Protein AF-A0AAU5WIY3-F1 (afdb_monomer_lite)

Sequence (68 aa):
MTDFSEEIGPRKVGGRYYNGYWGQEYEVLDIETDRSSWPVWQVTIRWADGREAAHCTAWDTQRDRVVS

Structure (mmCIF, N/CA/C/O backbone):
data_AF-A0AAU5WIY3-F1
#
_entry.id   AF-A0AAU5WIY3-F1
#
loop_
_atom_site.group_PDB
_atom_site.id
_atom_site.type_symbol
_atom_site.label_atom_id
_atom_site.label_alt_id
_atom_site.label_comp_id
_atom_site.label_asym_id
_atom_site.label_entity_id
_atom_site.label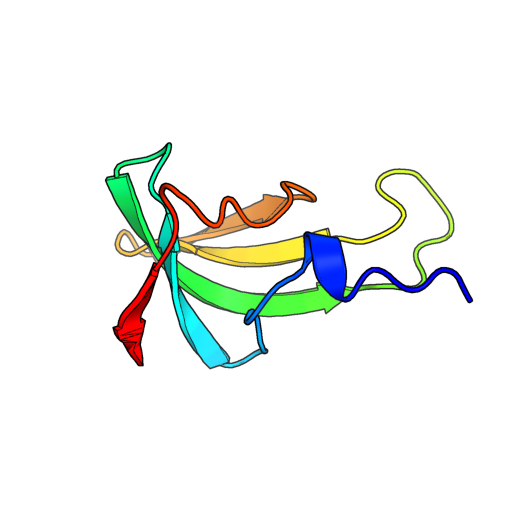_seq_id
_atom_site.pdbx_PDB_ins_code
_atom_site.Cartn_x
_atom_site.Cartn_y
_atom_site.Cartn_z
_atom_site.occupancy
_atom_site.B_iso_or_equiv
_atom_site.auth_seq_id
_atom_site.auth_comp_id
_atom_site.auth_asym_id
_atom_site.auth_atom_id
_atom_site.pdbx_PDB_model_num
ATOM 1 N N . MET A 1 1 ? 17.737 -5.866 -9.794 1.00 60.91 1 MET A N 1
ATOM 2 C CA . MET A 1 1 ? 16.358 -5.477 -9.441 1.00 60.91 1 MET A CA 1
ATOM 3 C C . MET A 1 1 ? 16.461 -4.357 -8.433 1.00 60.91 1 MET A C 1
ATOM 5 O O . MET A 1 1 ? 17.233 -4.506 -7.495 1.00 60.91 1 MET A O 1
ATOM 9 N N . THR A 1 2 ? 15.794 -3.234 -8.682 1.00 75.88 2 THR A N 1
ATOM 10 C CA . THR A 1 2 ? 15.690 -2.158 -7.689 1.00 75.88 2 THR A CA 1
ATOM 11 C C . THR A 1 2 ? 14.798 -2.657 -6.557 1.00 75.88 2 THR A C 1
ATOM 13 O O . THR A 1 2 ? 13.771 -3.276 -6.824 1.00 75.88 2 THR A O 1
ATOM 16 N N . ASP A 1 3 ? 15.228 -2.462 -5.316 1.00 86.44 3 ASP A N 1
ATOM 17 C CA . ASP A 1 3 ? 14.440 -2.812 -4.138 1.00 86.44 3 ASP A CA 1
ATOM 18 C C . ASP A 1 3 ? 13.494 -1.649 -3.821 1.00 86.44 3 ASP A C 1
ATOM 20 O O . ASP A 1 3 ? 13.965 -0.539 -3.587 1.00 86.44 3 ASP A O 1
ATOM 24 N N . PHE A 1 4 ? 12.183 -1.910 -3.854 1.00 92.56 4 PHE A N 1
ATOM 25 C CA . PHE A 1 4 ? 11.139 -0.934 -3.523 1.00 92.56 4 PHE A CA 1
ATOM 26 C C . PHE A 1 4 ? 10.484 -1.200 -2.160 1.00 92.56 4 PHE A C 1
ATOM 28 O O . PHE A 1 4 ? 9.382 -0.726 -1.883 1.00 92.56 4 PHE A O 1
ATOM 35 N N . SER A 1 5 ? 11.107 -2.023 -1.310 1.00 91.94 5 SER A N 1
ATOM 36 C CA . SER A 1 5 ? 10.537 -2.422 -0.019 1.00 91.94 5 SER A CA 1
ATOM 37 C C . SER A 1 5 ? 10.279 -1.236 0.912 1.00 91.94 5 SER A C 1
ATOM 39 O O . SER A 1 5 ? 9.273 -1.239 1.622 1.00 91.94 5 SER A O 1
ATOM 41 N N . GLU A 1 6 ? 11.115 -0.195 0.870 1.00 93.88 6 GLU A N 1
ATOM 42 C CA . GLU A 1 6 ? 10.899 1.031 1.643 1.00 93.88 6 GLU A CA 1
ATOM 43 C C . GLU A 1 6 ? 9.703 1.835 1.119 1.00 93.88 6 GLU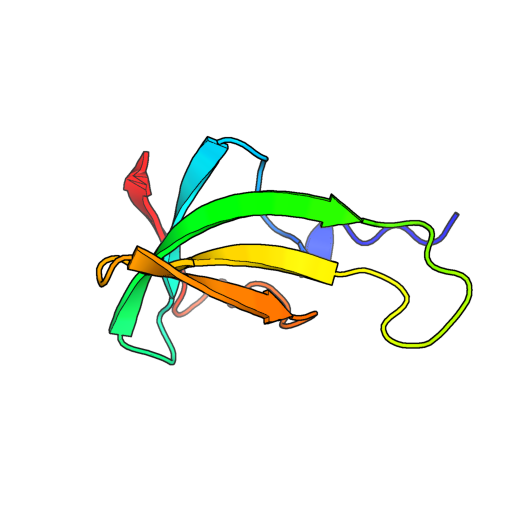 A C 1
ATOM 45 O O . GLU A 1 6 ? 8.859 2.248 1.918 1.00 93.88 6 GLU A O 1
ATOM 50 N N . GLU A 1 7 ? 9.564 2.023 -0.203 1.00 95.88 7 GLU A N 1
AT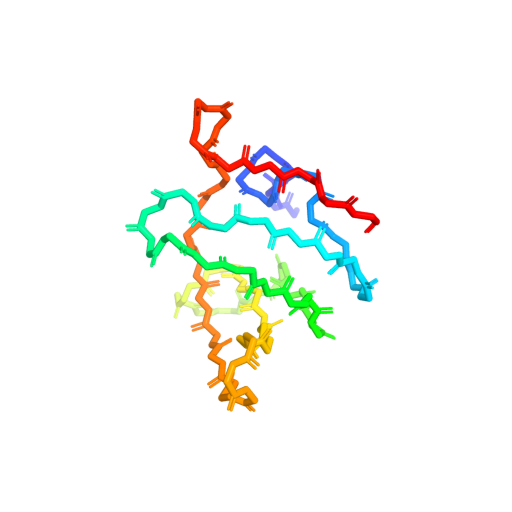OM 51 C CA . GLU A 1 7 ? 8.416 2.760 -0.737 1.00 95.88 7 GLU A CA 1
ATOM 52 C C . GLU A 1 7 ? 7.120 1.966 -0.609 1.00 95.88 7 GLU A C 1
ATOM 54 O O . GLU A 1 7 ? 6.086 2.538 -0.271 1.00 95.88 7 GLU A O 1
ATOM 59 N N . ILE A 1 8 ? 7.135 0.655 -0.843 1.00 97.00 8 ILE A N 1
ATOM 60 C CA . ILE A 1 8 ? 5.964 -0.209 -0.651 1.00 97.00 8 ILE A CA 1
ATOM 61 C C . ILE A 1 8 ? 5.604 -0.272 0.839 1.00 97.00 8 ILE A C 1
ATOM 63 O O . ILE A 1 8 ? 4.421 -0.284 1.188 1.00 97.00 8 ILE A O 1
ATOM 67 N N . GLY A 1 9 ? 6.588 -0.228 1.733 1.00 96.56 9 GLY A N 1
ATOM 68 C CA . GLY A 1 9 ? 6.372 -0.297 3.170 1.00 96.56 9 GLY A CA 1
ATOM 69 C C . GLY A 1 9 ? 5.715 -1.627 3.577 1.00 96.56 9 GLY A C 1
ATOM 70 O O . GLY A 1 9 ? 6.013 -2.674 3.004 1.00 96.56 9 GLY A O 1
ATOM 71 N N . PRO A 1 10 ? 4.789 -1.637 4.552 1.00 97.31 10 PRO A N 1
ATOM 72 C CA . PRO A 1 10 ? 4.173 -2.866 5.057 1.00 97.31 10 PRO A CA 1
ATOM 73 C C . PRO A 1 10 ? 3.119 -3.472 4.112 1.00 97.31 10 PRO A C 1
ATOM 75 O O . PRO A 1 10 ? 2.445 -4.435 4.494 1.00 97.31 10 PRO A O 1
ATOM 78 N N . ARG A 1 11 ? 2.927 -2.903 2.913 1.00 97.88 11 ARG A N 1
ATOM 79 C CA . ARG A 1 11 ? 1.891 -3.320 1.964 1.00 97.88 11 ARG A CA 1
ATOM 80 C C . ARG A 1 11 ? 2.153 -4.717 1.406 1.00 97.88 11 ARG A C 1
ATOM 82 O O . ARG A 1 11 ? 3.253 -5.026 0.960 1.00 97.88 11 ARG A O 1
ATOM 89 N N . LYS A 1 12 ? 1.120 -5.558 1.430 1.00 97.75 12 LYS A N 1
ATOM 90 C CA . LYS A 1 12 ? 1.085 -6.926 0.902 1.00 97.75 12 LYS A CA 1
ATOM 91 C C . LYS A 1 12 ? -0.276 -7.172 0.266 1.00 97.75 12 LYS A C 1
ATOM 93 O O . LYS A 1 12 ? -1.274 -6.660 0.766 1.00 97.75 12 LYS A O 1
ATOM 98 N N . VAL A 1 13 ? -0.313 -7.977 -0.793 1.00 98.25 13 VAL A N 1
ATOM 99 C CA . VAL A 1 13 ? -1.567 -8.418 -1.427 1.00 98.25 13 VAL A CA 1
ATOM 100 C C . VAL A 1 13 ? -2.493 -9.059 -0.387 1.00 98.25 13 VAL A C 1
ATOM 102 O O . VAL A 1 13 ? -2.050 -9.870 0.426 1.00 98.25 13 VAL A O 1
ATOM 105 N N . GLY A 1 14 ? -3.763 -8.653 -0.395 1.00 98.00 14 GLY A N 1
ATOM 106 C CA . GLY A 1 14 ? -4.796 -9.030 0.572 1.00 98.00 14 GLY A CA 1
ATOM 107 C C . GLY A 1 14 ? -4.756 -8.268 1.904 1.00 98.00 14 GLY A C 1
ATOM 108 O O . GLY A 1 14 ? -5.660 -8.432 2.719 1.00 98.00 14 GLY A O 1
ATOM 109 N N . GLY A 1 15 ? -3.735 -7.442 2.153 1.00 98.25 15 GLY A N 1
ATOM 110 C CA . GLY A 1 15 ? -3.636 -6.632 3.369 1.00 98.25 15 GLY A CA 1
ATOM 111 C C . GLY A 1 15 ? -4.544 -5.402 3.331 1.00 98.25 15 GLY A C 1
ATOM 112 O O . GLY A 1 15 ? -4.838 -4.869 2.253 1.00 98.25 15 GLY A O 1
ATOM 113 N N . ARG A 1 16 ? -4.952 -4.918 4.513 1.00 98.12 16 ARG A N 1
ATOM 114 C CA . ARG A 1 16 ? -5.771 -3.703 4.652 1.00 98.12 16 ARG A CA 1
ATOM 115 C C . ARG A 1 16 ? -5.005 -2.586 5.349 1.00 98.12 16 ARG A C 1
ATOM 117 O O . ARG A 1 16 ? -4.339 -2.786 6.368 1.00 98.12 16 ARG A O 1
ATOM 124 N N . TYR A 1 17 ? -5.130 -1.386 4.801 1.00 98.38 17 TYR A N 1
ATOM 125 C CA . TYR A 1 17 ? -4.347 -0.223 5.201 1.00 98.38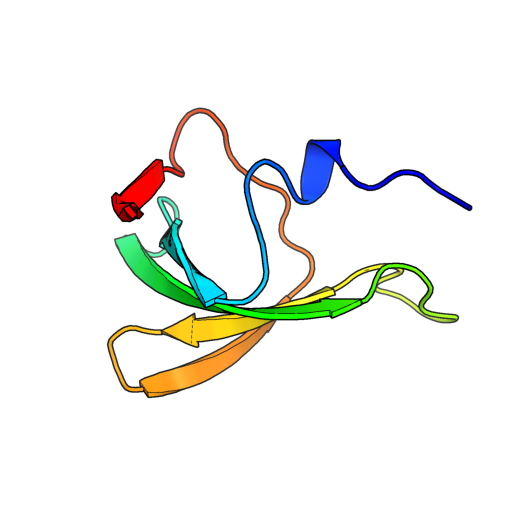 17 TYR A CA 1
ATOM 126 C C . TYR A 1 17 ? -5.217 1.025 5.227 1.00 98.38 17 TYR A C 1
ATOM 128 O O . TYR A 1 17 ? -6.215 1.116 4.519 1.00 98.38 17 TYR A O 1
ATOM 136 N N . TYR A 1 18 ? -4.808 2.011 6.015 1.00 97.94 18 TYR A N 1
ATOM 137 C CA . TYR A 1 18 ? -5.394 3.342 6.028 1.00 97.94 18 TYR A CA 1
ATOM 138 C C . TYR A 1 18 ? -4.461 4.310 5.306 1.00 97.94 18 TYR A C 1
ATOM 140 O O . TYR A 1 18 ? -3.285 4.413 5.663 1.00 97.94 18 TYR A O 1
ATOM 148 N N . ASN A 1 19 ? -4.985 5.010 4.299 1.00 95.81 19 ASN A N 1
ATOM 149 C CA . ASN A 1 19 ? -4.275 6.078 3.608 1.00 95.81 19 ASN A CA 1
ATOM 150 C C . ASN A 1 19 ? -4.484 7.392 4.366 1.00 95.81 19 ASN A C 1
ATOM 152 O O . ASN A 1 19 ? -5.599 7.918 4.408 1.00 95.81 19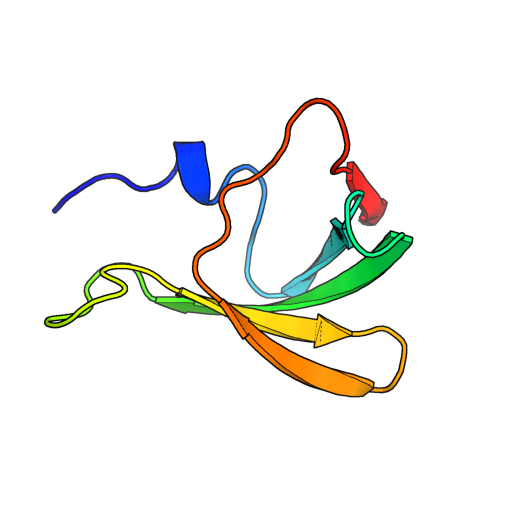 ASN A O 1
ATOM 156 N N . GLY A 1 20 ? -3.419 7.952 4.931 1.00 96.12 20 GLY A N 1
ATOM 157 C CA . GLY A 1 20 ? -3.515 9.175 5.722 1.00 96.12 20 GLY A CA 1
ATOM 158 C C . GLY A 1 20 ? -3.657 10.464 4.905 1.00 96.12 20 GLY A C 1
ATOM 159 O O . GLY A 1 20 ? -4.023 11.492 5.470 1.00 96.12 20 GLY A O 1
ATOM 160 N N . TYR A 1 21 ? -3.399 10.435 3.593 1.00 91.38 21 TYR A N 1
ATOM 161 C CA . TYR A 1 21 ? -3.612 11.579 2.698 1.00 91.38 21 TYR A CA 1
ATOM 162 C C . TYR A 1 21 ? -5.082 11.704 2.270 1.00 91.38 21 TYR A C 1
ATOM 164 O O . TYR A 1 21 ? -5.665 12.781 2.361 1.00 91.38 21 TYR A O 1
ATOM 172 N N . TRP A 1 22 ? -5.690 10.595 1.845 1.00 90.88 22 TRP A N 1
ATOM 173 C CA . TRP A 1 22 ? -7.086 10.526 1.406 1.00 90.88 22 TRP A CA 1
ATOM 174 C C . TRP A 1 22 ? -8.076 10.248 2.540 1.00 90.88 22 TRP A C 1
ATOM 176 O O . TRP A 1 22 ? -9.282 10.341 2.324 1.00 90.88 22 TRP A O 1
ATOM 186 N N . GLY A 1 23 ? -7.580 9.902 3.728 1.00 95.19 23 GLY A N 1
ATOM 187 C CA . GLY A 1 23 ? -8.390 9.689 4.923 1.00 95.19 23 GLY A CA 1
ATOM 188 C C . GLY A 1 23 ? -9.324 8.481 4.836 1.00 95.19 23 GLY A C 1
ATOM 189 O O . GLY A 1 23 ? -10.448 8.548 5.327 1.00 95.19 23 GLY A O 1
ATOM 190 N N . GLN A 1 24 ? -8.902 7.400 4.173 1.00 95.69 24 GLN A N 1
ATOM 191 C CA . GLN A 1 24 ? -9.751 6.229 3.940 1.00 95.69 24 GLN A CA 1
ATOM 192 C C . GLN A 1 24 ? -8.965 4.915 3.898 1.00 95.69 24 GLN A C 1
ATOM 194 O O . GLN A 1 24 ? -7.776 4.887 3.568 1.00 95.69 24 GLN A O 1
ATOM 199 N N . GLU A 1 25 ? -9.653 3.822 4.228 1.00 97.50 25 GLU A N 1
ATOM 200 C CA . GLU A 1 25 ? -9.113 2.467 4.147 1.00 97.50 25 GLU A CA 1
ATOM 201 C C . GLU A 1 25 ? -9.098 1.928 2.714 1.00 97.50 25 GLU A C 1
ATOM 203 O O . GLU A 1 25 ? -9.946 2.274 1.885 1.00 97.50 25 GLU A O 1
ATOM 208 N N . TYR A 1 26 ? -8.153 1.032 2.450 1.00 98.19 26 TYR A N 1
ATOM 209 C CA . TYR A 1 26 ? -8.049 0.292 1.203 1.00 98.19 26 TYR A CA 1
ATOM 210 C C . TYR A 1 26 ? -7.495 -1.120 1.419 1.00 98.19 26 TYR A C 1
ATOM 212 O O . TYR A 1 26 ? -6.770 -1.391 2.379 1.00 98.19 26 TYR A O 1
ATOM 220 N N . GLU A 1 27 ? -7.840 -2.016 0.502 1.00 98.62 27 GLU A N 1
ATOM 221 C CA . GLU A 1 27 ? -7.261 -3.353 0.346 1.00 98.62 27 GLU A CA 1
ATOM 222 C C . GLU A 1 27 ? -6.230 -3.323 -0.786 1.00 98.62 27 GLU A C 1
ATOM 224 O O . GLU A 1 27 ? -6.473 -2.697 -1.817 1.00 98.62 27 GLU A O 1
ATOM 229 N N . VAL A 1 28 ? -5.091 -3.997 -0.624 1.00 98.50 28 VAL A N 1
ATOM 230 C CA . VAL A 1 28 ? -4.130 -4.188 -1.723 1.00 98.50 28 VAL A CA 1
ATOM 231 C C . VAL A 1 28 ? -4.514 -5.423 -2.527 1.00 98.50 28 VAL A C 1
ATOM 233 O O . VAL A 1 28 ? -4.584 -6.523 -1.987 1.00 98.50 28 VAL A O 1
ATOM 236 N N . LEU A 1 29 ? -4.714 -5.246 -3.826 1.00 98.75 29 LEU A N 1
ATOM 237 C CA . LEU A 1 29 ? -5.081 -6.307 -4.759 1.00 98.75 29 LEU A CA 1
ATOM 238 C C . LEU A 1 29 ? -3.875 -6.874 -5.504 1.00 98.75 29 LEU A C 1
ATOM 240 O O . LEU A 1 29 ? -3.839 -8.072 -5.765 1.00 98.75 29 LEU A O 1
ATOM 244 N N . ASP A 1 30 ? -2.902 -6.025 -5.837 1.00 98.44 30 ASP A N 1
ATOM 245 C CA . ASP A 1 30 ? -1.701 -6.431 -6.568 1.00 98.44 30 ASP A CA 1
ATOM 246 C C . ASP A 1 30 ? -0.513 -5.503 -6.279 1.00 98.44 30 ASP A C 1
ATOM 248 O O . ASP A 1 30 ? -0.701 -4.340 -5.899 1.00 98.44 30 ASP A O 1
ATOM 252 N N . ILE A 1 31 ? 0.703 -6.023 -6.455 1.00 97.56 31 ILE A N 1
ATOM 253 C CA . ILE A 1 31 ? 1.963 -5.283 -6.344 1.00 97.56 31 ILE A CA 1
ATOM 254 C C . ILE A 1 31 ? 2.892 -5.708 -7.486 1.00 97.56 31 ILE A C 1
ATOM 256 O O . ILE A 1 31 ? 3.438 -6.809 -7.480 1.00 97.56 31 ILE A O 1
ATOM 260 N N . GLU A 1 32 ? 3.141 -4.791 -8.414 1.00 96.19 32 GLU A N 1
ATOM 261 C CA . GLU A 1 32 ? 4.080 -4.960 -9.525 1.00 96.19 32 GLU A CA 1
ATOM 262 C C . GLU A 1 32 ? 5.395 -4.233 -9.202 1.00 96.19 32 GLU A C 1
ATOM 264 O O . GLU A 1 32 ? 5.366 -3.042 -8.884 1.00 96.19 32 GLU A O 1
ATOM 269 N N . THR A 1 33 ? 6.554 -4.897 -9.296 1.00 94.31 33 THR A N 1
ATOM 270 C CA . THR A 1 33 ? 7.870 -4.313 -8.927 1.00 94.31 33 THR A CA 1
ATOM 271 C C . THR A 1 33 ? 8.920 -4.330 -10.041 1.00 94.31 33 THR A C 1
ATOM 273 O O . THR A 1 33 ? 10.029 -3.830 -9.853 1.00 94.31 33 THR A O 1
ATOM 276 N N . ASP A 1 34 ? 8.594 -4.878 -11.209 1.00 90.00 34 ASP A N 1
ATOM 277 C CA . ASP A 1 34 ? 9.514 -5.116 -12.326 1.00 90.00 34 ASP A CA 1
ATOM 278 C C . ASP A 1 34 ? 9.012 -4.515 -13.650 1.00 90.00 34 ASP A C 1
ATOM 280 O O . ASP A 1 34 ? 9.262 -5.034 -14.741 1.00 90.00 34 ASP A O 1
ATOM 284 N N . ARG A 1 35 ? 8.328 -3.370 -13.573 1.00 89.88 35 ARG A N 1
ATOM 285 C CA . ARG A 1 35 ? 7.747 -2.713 -14.747 1.00 89.88 35 ARG A CA 1
ATOM 286 C C . ARG A 1 35 ? 8.823 -2.097 -15.639 1.00 89.88 35 ARG A C 1
ATOM 288 O O . ARG A 1 35 ? 9.732 -1.406 -15.180 1.00 89.88 35 ARG A O 1
ATOM 295 N N . SER A 1 36 ? 8.670 -2.275 -16.952 1.00 89.88 36 SER A N 1
ATOM 296 C CA . SER A 1 36 ? 9.606 -1.764 -17.967 1.00 89.88 36 SER A CA 1
ATOM 297 C C . SER A 1 36 ? 9.441 -0.273 -18.291 1.00 89.88 36 SER A C 1
ATOM 299 O O . SER A 1 36 ? 10.239 0.286 -19.041 1.00 89.88 36 SER A O 1
ATOM 301 N N . SER A 1 37 ? 8.399 0.378 -17.772 1.00 91.62 37 SER A N 1
ATOM 302 C CA . SER A 1 37 ? 8.103 1.799 -17.983 1.00 91.62 37 SER A CA 1
ATOM 303 C C . SER A 1 37 ? 7.621 2.445 -16.694 1.00 91.62 37 SER A C 1
ATOM 305 O O . SER A 1 37 ? 7.104 1.756 -15.819 1.00 91.62 37 SER A O 1
ATOM 307 N N . TRP A 1 38 ? 7.728 3.772 -16.594 1.00 89.00 38 TRP A N 1
ATOM 308 C CA . TRP A 1 38 ? 7.227 4.491 -15.426 1.00 89.00 38 TRP A CA 1
ATOM 309 C C . TRP A 1 38 ? 5.703 4.288 -15.242 1.00 89.00 38 TRP A C 1
ATOM 311 O O . TRP A 1 38 ? 4.965 4.324 -16.230 1.00 89.00 38 TRP A O 1
ATOM 321 N N . PRO A 1 39 ? 5.221 4.106 -14.000 1.00 92.19 39 PRO A N 1
ATOM 322 C CA . PRO A 1 39 ? 6.022 3.914 -12.793 1.00 92.19 39 PRO A CA 1
ATOM 323 C C . PRO A 1 39 ? 6.679 2.527 -12.768 1.00 92.19 39 PRO A C 1
ATOM 325 O O . PRO A 1 39 ? 6.073 1.545 -13.180 1.00 92.19 39 PRO A O 1
ATOM 328 N N . VAL A 1 40 ? 7.929 2.459 -12.300 1.00 93.62 40 VAL A N 1
ATOM 329 C CA . VAL A 1 40 ? 8.742 1.221 -12.268 1.00 93.62 40 VAL A CA 1
ATOM 330 C C . VAL A 1 40 ? 8.241 0.187 -11.246 1.00 93.62 40 VAL A C 1
ATOM 332 O O . VAL A 1 40 ? 8.609 -0.981 -11.323 1.00 93.62 40 VAL A O 1
ATOM 335 N N . TRP A 1 41 ? 7.356 0.606 -10.341 1.00 95.38 41 TRP A N 1
ATOM 336 C CA . TRP A 1 41 ? 6.539 -0.243 -9.478 1.00 95.38 41 TRP A CA 1
ATOM 337 C C . TRP A 1 41 ? 5.136 0.360 -9.338 1.00 95.38 41 TRP A C 1
ATOM 339 O O . TRP A 1 41 ? 4.953 1.564 -9.533 1.00 95.38 41 TRP A O 1
ATOM 349 N N . GLN A 1 42 ? 4.137 -0.448 -9.003 1.00 97.31 42 GLN A N 1
ATOM 350 C CA . GLN A 1 42 ? 2.769 0.014 -8.773 1.00 97.31 42 GLN A CA 1
ATOM 351 C C . GLN A 1 42 ? 2.051 -0.904 -7.780 1.00 97.31 42 GLN A C 1
ATOM 353 O O . GLN A 1 42 ? 2.305 -2.103 -7.740 1.00 97.31 42 GLN A O 1
ATOM 358 N N . VAL A 1 43 ? 1.137 -0.340 -6.992 1.00 97.81 43 VAL A N 1
ATOM 359 C CA . VAL A 1 43 ? 0.154 -1.098 -6.213 1.00 97.81 43 VAL A CA 1
ATOM 360 C C . VAL A 1 43 ? -1.230 -0.871 -6.793 1.00 97.81 43 VAL A C 1
ATOM 362 O O . VAL A 1 43 ? -1.605 0.274 -7.057 1.00 97.81 43 VAL A O 1
ATOM 365 N N . THR A 1 44 ? -1.986 -1.948 -6.965 1.00 98.56 44 THR A N 1
ATOM 366 C CA . THR A 1 44 ? -3.415 -1.897 -7.283 1.00 98.56 44 THR A CA 1
ATOM 367 C C . THR A 1 44 ? -4.187 -2.091 -5.993 1.00 98.56 44 THR A C 1
ATOM 369 O O . THR A 1 44 ? -3.894 -3.001 -5.219 1.00 98.56 44 THR A O 1
ATOM 372 N N . ILE A 1 45 ? -5.155 -1.220 -5.734 1.00 98.44 45 ILE A N 1
ATOM 373 C CA . ILE A 1 45 ? -5.907 -1.176 -4.485 1.00 98.44 45 ILE A CA 1
ATOM 374 C C . ILE A 1 45 ? -7.406 -1.103 -4.746 1.00 98.44 45 ILE A C 1
ATOM 376 O O . ILE A 1 45 ? -7.834 -0.605 -5.788 1.00 98.44 45 ILE A O 1
ATOM 380 N N . ARG A 1 46 ? -8.194 -1.531 -3.760 1.00 98.62 46 ARG A N 1
ATOM 381 C CA . ARG A 1 46 ? -9.635 -1.287 -3.679 1.00 98.62 46 ARG A CA 1
ATOM 382 C C . ARG A 1 46 ? -9.933 -0.378 -2.502 1.00 98.62 46 ARG A C 1
ATOM 384 O O . ARG A 1 46 ? -9.638 -0.729 -1.360 1.00 98.62 46 ARG A O 1
ATOM 391 N N . TRP A 1 47 ? -10.521 0.775 -2.776 1.00 97.50 47 TRP A N 1
ATOM 392 C CA . TRP A 1 47 ? -11.002 1.694 -1.752 1.00 97.50 47 TRP A CA 1
ATOM 393 C C . TRP A 1 47 ? -12.216 1.122 -1.017 1.00 97.50 47 TRP A C 1
ATOM 395 O O . TRP A 1 47 ? -12.915 0.241 -1.522 1.00 97.50 47 TRP A O 1
ATOM 405 N N . ALA A 1 48 ? -12.513 1.666 0.164 1.00 94.31 48 ALA A N 1
ATOM 406 C CA . ALA A 1 48 ? -13.692 1.285 0.943 1.00 94.31 48 ALA A CA 1
ATOM 407 C C . ALA A 1 48 ? -15.028 1.488 0.193 1.00 94.31 48 ALA A C 1
ATOM 409 O O . ALA A 1 48 ? -16.004 0.803 0.492 1.00 94.31 48 ALA A O 1
ATOM 410 N N . ASP A 1 49 ? -15.077 2.392 -0.793 1.00 94.06 49 ASP A N 1
ATOM 411 C CA . ASP A 1 49 ? -16.247 2.614 -1.657 1.00 94.06 49 ASP A CA 1
ATOM 412 C C . ASP A 1 49 ? -16.352 1.622 -2.836 1.00 94.06 49 ASP A C 1
ATOM 414 O O . ASP A 1 49 ? -17.264 1.725 -3.659 1.00 94.06 49 ASP A O 1
ATOM 418 N N . GLY A 1 50 ? -15.430 0.659 -2.918 1.00 96.38 50 GLY A N 1
ATOM 419 C CA . GLY A 1 50 ? -15.377 -0.378 -3.944 1.00 96.38 50 GLY A CA 1
ATOM 420 C C . GLY A 1 50 ? -14.643 0.022 -5.224 1.00 96.38 50 GLY A C 1
ATOM 421 O O . GLY A 1 50 ? -14.458 -0.835 -6.087 1.00 96.38 50 GLY A O 1
ATOM 422 N N . ARG A 1 51 ? -14.204 1.279 -5.379 1.00 97.69 51 ARG A N 1
ATOM 423 C CA . ARG A 1 51 ? -13.438 1.699 -6.561 1.00 97.69 51 ARG A CA 1
ATOM 424 C C . ARG A 1 51 ? -12.028 1.137 -6.516 1.00 97.69 51 ARG A C 1
ATOM 426 O O . ARG A 1 51 ? -11.375 1.152 -5.474 1.00 97.69 51 ARG A O 1
ATOM 433 N N . GLU A 1 52 ? -11.536 0.720 -7.673 1.00 98.31 52 GLU A N 1
ATOM 434 C CA . GLU A 1 52 ? -10.159 0.268 -7.830 1.00 98.31 52 GLU A CA 1
ATOM 435 C C . GLU A 1 52 ? -9.291 1.379 -8.418 1.00 98.31 52 GLU A C 1
ATOM 437 O O . GLU A 1 52 ? -9.731 2.179 -9.247 1.00 98.31 52 GLU A O 1
ATOM 442 N N . ALA A 1 53 ? -8.052 1.451 -7.951 1.00 96.94 53 ALA A N 1
ATOM 443 C CA . ALA A 1 53 ? -7.064 2.400 -8.433 1.00 96.94 53 ALA A CA 1
ATOM 444 C C . ALA A 1 53 ? -5.680 1.766 -8.377 1.00 96.94 53 ALA A C 1
ATOM 446 O O . ALA A 1 53 ? -5.406 0.937 -7.515 1.00 96.94 53 ALA A O 1
ATOM 447 N N . ALA A 1 54 ? -4.794 2.199 -9.267 1.00 97.06 54 ALA A N 1
ATOM 448 C CA . ALA A 1 54 ? -3.417 1.746 -9.278 1.00 97.06 54 ALA A CA 1
ATOM 449 C C . ALA A 1 54 ? -2.475 2.953 -9.169 1.00 97.06 54 ALA A C 1
ATOM 451 O O . ALA A 1 54 ? -2.628 3.932 -9.902 1.00 97.06 54 ALA A O 1
ATOM 452 N N . HIS A 1 55 ? -1.488 2.914 -8.272 1.00 95.19 55 HIS A N 1
ATOM 453 C CA . HIS A 1 55 ? -0.574 4.040 -8.031 1.00 95.19 55 HIS A CA 1
ATOM 454 C C . HIS A 1 55 ? 0.810 3.607 -7.526 1.00 95.19 55 HIS A C 1
ATOM 456 O O . HIS A 1 55 ? 0.983 2.500 -7.035 1.00 95.19 55 HIS A O 1
ATOM 462 N N . CYS A 1 56 ? 1.793 4.508 -7.589 1.00 95.94 56 CYS A N 1
ATOM 463 C CA . CYS A 1 56 ? 3.160 4.298 -7.085 1.00 95.94 56 CYS A CA 1
ATOM 464 C C . CYS A 1 56 ? 3.518 5.251 -5.926 1.00 95.94 56 CYS A C 1
ATOM 466 O O . CYS A 1 56 ? 4.663 5.665 -5.760 1.00 95.94 56 CYS A O 1
ATOM 468 N N . THR A 1 57 ? 2.519 5.682 -5.150 1.00 94.81 57 THR A N 1
ATOM 469 C CA . THR A 1 57 ? 2.729 6.508 -3.951 1.00 94.81 57 THR A CA 1
ATOM 470 C C . THR A 1 57 ? 3.400 5.704 -2.839 1.00 94.81 57 THR A C 1
ATOM 472 O O . THR A 1 57 ? 2.843 4.700 -2.371 1.00 94.81 57 THR A O 1
ATOM 475 N N . 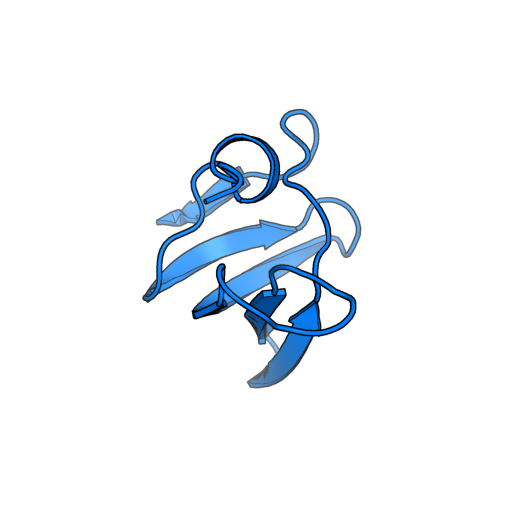ALA A 1 58 ? 4.580 6.161 -2.413 1.00 96.25 58 ALA A N 1
ATOM 476 C CA . ALA A 1 58 ? 5.337 5.590 -1.303 1.00 96.25 58 ALA A CA 1
ATOM 477 C C . ALA A 1 58 ? 4.552 5.634 0.021 1.00 96.25 58 ALA A C 1
ATOM 479 O O . ALA A 1 58 ? 3.664 6.466 0.196 1.00 96.25 58 ALA A O 1
ATOM 480 N N . TRP A 1 59 ? 4.877 4.720 0.931 1.00 97.56 59 TRP A N 1
ATOM 481 C CA . TRP A 1 59 ? 4.279 4.617 2.255 1.00 97.56 59 TRP A CA 1
ATOM 482 C C . TRP A 1 59 ? 4.696 5.800 3.135 1.00 97.56 59 TRP A C 1
ATOM 484 O O . TRP A 1 59 ? 5.888 6.042 3.333 1.00 97.56 59 TRP A O 1
ATOM 494 N N . ASP A 1 60 ? 3.728 6.514 3.705 1.00 97.50 60 ASP A N 1
ATOM 495 C CA . ASP A 1 60 ? 3.991 7.591 4.659 1.00 97.50 60 ASP A CA 1
ATOM 496 C C . ASP A 1 60 ? 3.948 7.041 6.091 1.00 97.50 60 ASP A C 1
ATOM 498 O O . ASP A 1 60 ? 2.883 6.827 6.668 1.00 97.50 60 ASP A O 1
ATOM 502 N N . THR A 1 61 ? 5.110 6.848 6.719 1.00 96.69 61 THR A N 1
ATOM 503 C CA . THR A 1 61 ? 5.202 6.310 8.091 1.00 96.69 61 THR A CA 1
ATOM 504 C C . THR A 1 61 ? 4.528 7.193 9.150 1.00 96.69 61 THR A C 1
ATOM 506 O O . THR A 1 61 ? 4.144 6.703 10.220 1.00 96.69 61 THR A O 1
ATOM 509 N N . GLN A 1 62 ? 4.339 8.485 8.874 1.00 97.44 62 GLN A N 1
ATOM 510 C CA . GLN A 1 62 ? 3.693 9.411 9.799 1.00 97.44 62 GLN A CA 1
ATOM 511 C C . GLN A 1 62 ? 2.171 9.339 9.710 1.00 97.44 62 GLN A C 1
ATOM 513 O O . GLN A 1 62 ? 1.506 9.533 10.733 1.00 97.44 62 GLN A O 1
ATOM 518 N N . ARG A 1 63 ? 1.620 9.050 8.526 1.00 97.31 63 ARG A N 1
ATOM 519 C CA . ARG A 1 63 ? 0.182 9.191 8.242 1.00 97.31 63 ARG A CA 1
ATOM 520 C C . ARG A 1 63 ? -0.524 7.882 7.908 1.00 97.31 63 ARG A C 1
ATOM 522 O O . ARG A 1 63 ? -1.687 7.727 8.277 1.00 97.31 63 ARG A O 1
ATOM 529 N N . ASP A 1 64 ? 0.164 6.947 7.268 1.00 98.19 64 ASP A N 1
ATOM 530 C CA . ASP A 1 64 ? -0.398 5.659 6.887 1.00 98.19 64 ASP A CA 1
ATOM 531 C C . ASP A 1 64 ? -0.326 4.660 8.047 1.00 98.19 64 ASP A C 1
ATOM 533 O O . ASP A 1 64 ? 0.542 4.726 8.934 1.00 98.19 64 ASP A O 1
ATOM 537 N N . ARG A 1 65 ? -1.290 3.735 8.077 1.00 98.12 65 ARG A N 1
ATOM 538 C CA . ARG A 1 65 ? -1.438 2.745 9.154 1.00 98.12 65 ARG A CA 1
ATOM 539 C C . ARG A 1 65 ? -1.813 1.380 8.595 1.00 98.12 65 ARG A C 1
ATOM 541 O O . ARG A 1 65 ? -2.599 1.282 7.657 1.00 98.12 65 ARG A O 1
ATOM 548 N N . VAL A 1 66 ? -1.256 0.329 9.189 1.00 97.94 66 VAL A N 1
ATOM 549 C CA . VAL A 1 66 ? -1.716 -1.049 8.970 1.00 97.94 66 VAL A CA 1
ATOM 550 C C . VAL A 1 66 ? -2.997 -1.245 9.772 1.00 97.94 66 VAL A C 1
ATOM 552 O O . VAL A 1 66 ? -3.036 -0.861 10.941 1.00 97.94 66 VAL A O 1
ATOM 555 N N . VAL A 1 67 ? -4.030 -1.808 9.147 1.00 96.19 67 VAL A N 1
ATOM 556 C CA . VAL A 1 67 ? -5.328 -2.047 9.795 1.00 96.19 67 VAL A CA 1
ATOM 557 C C . VAL A 1 67 ? -5.461 -3.510 10.215 1.00 96.19 67 VAL A C 1
ATOM 559 O O . VAL A 1 67 ? -5.775 -3.777 11.374 1.00 96.19 67 VAL A O 1
ATOM 562 N N . SER A 1 68 ? -5.198 -4.453 9.303 1.00 80.62 68 SER A N 1
ATOM 563 C CA . SER A 1 68 ? -5.273 -5.902 9.555 1.00 80.62 68 SER A CA 1
ATOM 564 C C . SER A 1 68 ? -4.459 -6.704 8.552 1.00 80.62 68 SER A C 1
ATOM 566 O O . SER A 1 68 ? -4.526 -6.329 7.355 1.00 80.62 68 SER A O 1
#

Secondary structure (DSSP, 8-state):
----HHHHTT--TT-EEEETTTTEEEEEEEEE---SSSSSSEEEEEETTS-EEEE-PPP-TTT-EE--

pLDDT: mean 94.86, std 5.82, range [60.91, 98.75]

Foldseek 3Di:
DDDCCQQCPPDDAQFKKADQVVRFIKGWHDWAQCDPDPVNIKTWIATPVRDIDIGSGGDDPVGMDGDD

Radius of gyration: 11.47 Å; chains: 1; bounding box: 33×21×28 Å